Protein AF-A0A819XQ43-F1 (afdb_monomer)

Radius of gyration: 19.48 Å; Cα contacts (8 Å, |Δi|>4): 193; chains: 1; bounding box: 40×36×58 Å

Sequence (149 aa):
SPNSTITTTIITLITTTMTTTQSTTLTESTIRITPSNLLINPGAEYGSLLPWITGGTCIATIDNGSARSGCNPHSGTKQFFGGNCNDSNSTLTQSVLLLNDTQGYTVAQLDSGNLSTYISFYQQSWSGSLAMDKAQISLIFRTLNKTLI

Structure (mmCIF, N/CA/C/O backbone):
data_AF-A0A819XQ43-F1
#
_entry.id   AF-A0A819XQ43-F1
#
loop_
_atom_site.group_PDB
_atom_site.id
_atom_site.type_symbol
_atom_site.label_atom_id
_atom_site.label_alt_id
_atom_site.label_comp_id
_atom_site.label_asym_id
_atom_site.label_entity_id
_atom_site.label_seq_id
_atom_site.pdbx_PDB_ins_code
_atom_site.Cartn_x
_atom_site.Cartn_y
_atom_site.Cartn_z
_atom_site.occupancy
_atom_site.B_iso_or_equiv
_atom_site.auth_seq_id
_atom_site.auth_comp_id
_atom_site.auth_asym_id
_atom_site.auth_atom_id
_atom_site.pdbx_PDB_model_num
ATOM 1 N N . SER A 1 1 ? 20.632 9.337 -14.270 1.00 55.06 1 SER A N 1
ATOM 2 C CA . SER A 1 1 ? 20.823 8.476 -13.087 1.00 55.06 1 SER A CA 1
ATOM 3 C C . SER A 1 1 ? 19.522 8.379 -12.313 1.00 55.06 1 SER A C 1
ATOM 5 O O . SER A 1 1 ? 18.795 9.371 -12.299 1.00 55.06 1 SER A O 1
ATOM 7 N N . PRO A 1 2 ? 19.198 7.220 -11.719 1.00 64.75 2 PRO A N 1
ATOM 8 C CA . PRO A 1 2 ? 18.023 7.095 -10.864 1.00 64.75 2 PRO A CA 1
ATOM 9 C C . PRO A 1 2 ? 18.165 8.002 -9.641 1.00 64.75 2 PRO A C 1
ATOM 11 O O . PRO A 1 2 ? 19.258 8.108 -9.084 1.00 64.75 2 PRO A O 1
ATOM 14 N N . ASN A 1 3 ? 17.070 8.648 -9.242 1.00 72.38 3 ASN A N 1
ATOM 15 C CA . ASN A 1 3 ? 16.984 9.348 -7.962 1.00 72.38 3 ASN A CA 1
ATOM 16 C C . ASN A 1 3 ? 16.105 8.531 -7.019 1.00 72.38 3 ASN A C 1
ATOM 18 O O . ASN A 1 3 ? 14.946 8.256 -7.336 1.00 72.38 3 ASN A O 1
ATOM 22 N N . SER A 1 4 ? 16.669 8.176 -5.868 1.00 71.81 4 SER A N 1
ATOM 23 C CA . SER A 1 4 ? 15.986 7.431 -4.816 1.00 71.81 4 SER A CA 1
ATOM 24 C C . SER A 1 4 ? 15.588 8.357 -3.678 1.00 71.81 4 SER A C 1
ATOM 26 O O . SER A 1 4 ? 16.335 9.263 -3.304 1.00 71.81 4 SER A O 1
ATOM 28 N N . THR A 1 5 ? 14.421 8.133 -3.086 1.00 75.69 5 THR A N 1
ATOM 29 C CA . THR A 1 5 ? 13.994 8.870 -1.891 1.00 75.69 5 THR A CA 1
ATOM 30 C C . THR A 1 5 ? 13.167 7.961 -0.994 1.00 75.69 5 THR A C 1
ATOM 32 O O . THR A 1 5 ? 12.304 7.226 -1.474 1.00 75.69 5 THR A O 1
ATOM 35 N N . ILE A 1 6 ? 13.432 8.025 0.313 1.00 69.81 6 ILE A N 1
ATOM 36 C CA . ILE A 1 6 ? 12.555 7.473 1.348 1.00 69.81 6 ILE A CA 1
ATOM 37 C C . ILE A 1 6 ? 11.749 8.638 1.906 1.00 69.81 6 ILE A C 1
ATOM 39 O O . ILE A 1 6 ? 12.321 9.609 2.403 1.00 69.81 6 ILE A O 1
ATOM 43 N N . THR A 1 7 ? 10.427 8.540 1.838 1.00 67.75 7 THR A N 1
ATOM 44 C CA . THR A 1 7 ? 9.532 9.521 2.453 1.00 67.75 7 THR A CA 1
ATOM 45 C C . THR A 1 7 ? 8.797 8.854 3.601 1.00 67.75 7 THR A C 1
ATOM 47 O O . THR A 1 7 ? 8.117 7.852 3.396 1.00 67.75 7 THR A O 1
ATOM 50 N N . THR A 1 8 ? 8.934 9.421 4.800 1.00 57.34 8 THR A N 1
ATOM 51 C CA . THR A 1 8 ? 8.207 9.003 6.003 1.00 57.34 8 THR A CA 1
ATOM 52 C C . THR A 1 8 ? 7.320 10.150 6.464 1.00 57.34 8 THR A C 1
ATOM 54 O O . THR A 1 8 ? 7.817 11.244 6.727 1.00 57.34 8 THR A O 1
ATOM 57 N N . THR A 1 9 ? 6.020 9.900 6.593 1.00 60.19 9 THR A N 1
ATOM 58 C CA . THR A 1 9 ? 5.047 10.865 7.116 1.00 60.19 9 THR A CA 1
ATOM 59 C C . THR A 1 9 ? 4.456 10.335 8.418 1.00 60.19 9 THR A C 1
ATOM 61 O O . THR A 1 9 ? 4.011 9.187 8.493 1.00 60.19 9 THR A O 1
ATOM 64 N N . ILE A 1 10 ? 4.466 11.181 9.450 1.00 51.38 10 ILE A N 1
ATOM 65 C CA . ILE A 1 10 ? 3.847 10.921 10.752 1.00 51.38 10 ILE A CA 1
ATOM 66 C C . ILE A 1 10 ? 2.535 11.702 10.789 1.00 51.38 10 ILE A C 1
ATOM 68 O O . ILE A 1 10 ? 2.557 12.922 10.634 1.00 51.38 10 ILE A O 1
ATOM 72 N N . ILE A 1 11 ? 1.409 11.014 10.978 1.00 51.78 11 ILE A N 1
ATOM 73 C CA . ILE A 1 11 ? 0.107 11.658 11.181 1.00 51.78 11 ILE A CA 1
ATOM 74 C C . ILE A 1 11 ? -0.316 11.382 12.623 1.00 51.78 11 ILE A C 1
ATOM 76 O O . ILE A 1 11 ? -0.582 10.234 12.985 1.00 51.78 11 ILE A O 1
ATOM 80 N N . THR A 1 12 ? -0.364 12.438 13.435 1.00 43.72 12 THR A N 1
ATOM 81 C CA . THR A 1 12 ? -0.830 12.396 14.827 1.00 43.72 12 THR A CA 1
ATOM 82 C C . THR A 1 12 ? -2.187 13.089 14.906 1.00 43.72 12 THR A C 1
ATOM 84 O O . THR A 1 12 ? -2.291 14.264 14.557 1.00 43.72 12 THR A O 1
ATOM 87 N N . LEU A 1 13 ? -3.225 12.384 15.361 1.00 40.12 13 LEU A N 1
ATOM 88 C CA . LEU A 1 13 ? -4.505 13.001 15.716 1.00 40.12 13 LEU A CA 1
ATOM 89 C C . LEU A 1 13 ? -4.388 13.484 17.168 1.00 40.12 13 LEU A C 1
ATOM 91 O O . LEU A 1 13 ? -4.145 12.675 18.055 1.00 40.12 13 LEU A O 1
ATOM 95 N N . ILE A 1 14 ? -4.492 14.790 17.418 1.00 36.50 14 ILE A N 1
ATOM 96 C CA . ILE A 1 14 ? -4.423 15.347 18.777 1.00 36.50 14 ILE A CA 1
ATOM 97 C C . ILE A 1 14 ? -5.792 15.937 19.119 1.00 36.50 14 ILE A C 1
ATOM 99 O O . ILE A 1 14 ? -6.205 16.925 18.514 1.00 36.50 14 ILE A O 1
ATOM 103 N N . THR A 1 15 ? -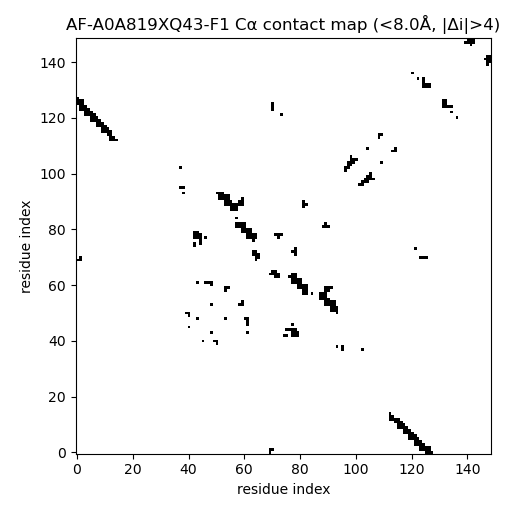6.479 15.351 20.101 1.00 38.09 15 THR A N 1
ATOM 104 C CA . THR A 1 15 ? -7.664 15.945 20.738 1.00 38.09 15 THR A CA 1
ATOM 105 C C . THR A 1 15 ? -7.210 16.669 22.002 1.00 38.09 15 THR A C 1
ATOM 107 O O . THR A 1 15 ? -6.745 16.038 22.948 1.00 38.09 15 THR A O 1
ATOM 110 N N . THR A 1 16 ? -7.301 18.000 22.028 1.00 35.16 16 THR A N 1
ATOM 111 C CA . THR A 1 16 ? -6.788 18.807 23.146 1.00 35.16 16 THR A CA 1
ATOM 112 C C . THR A 1 16 ? -7.883 19.094 24.175 1.00 35.16 16 THR A C 1
ATOM 114 O O . THR A 1 16 ? -8.810 19.851 23.898 1.00 35.16 16 THR A O 1
ATOM 117 N N . THR A 1 17 ? -7.738 18.581 25.398 1.00 42.47 17 THR A N 1
ATOM 118 C CA . THR A 1 17 ? -8.416 19.107 26.600 1.00 42.47 17 THR A CA 1
ATOM 119 C C . THR A 1 17 ? -7.388 19.840 27.454 1.00 42.47 17 THR A C 1
ATOM 121 O O . THR A 1 17 ? -6.387 19.252 27.862 1.00 42.47 17 THR A O 1
ATOM 124 N N . MET A 1 18 ? -7.596 21.137 27.699 1.00 36.66 18 MET A N 1
ATOM 125 C CA . MET A 1 18 ? -6.651 21.957 28.462 1.00 36.66 18 MET A CA 1
ATOM 126 C C . MET A 1 18 ? -6.713 21.637 29.955 1.00 36.66 18 MET A C 1
ATOM 128 O O . MET A 1 18 ? -7.718 21.906 30.605 1.00 36.66 18 MET A O 1
ATOM 132 N N . THR A 1 19 ? -5.612 21.122 30.501 1.00 43.41 19 THR A N 1
ATOM 133 C CA . THR A 1 19 ? -5.374 21.075 31.949 1.00 43.41 19 THR A CA 1
ATOM 134 C C . THR A 1 19 ? -3.914 21.437 32.210 1.00 43.41 19 THR A C 1
ATOM 136 O O . THR A 1 19 ? -3.011 20.873 31.596 1.00 43.41 19 THR A O 1
ATOM 139 N N . THR A 1 20 ? -3.685 22.427 33.065 1.00 42.72 20 THR A N 1
ATOM 140 C CA . THR A 1 20 ? -2.368 22.994 33.376 1.00 42.72 20 THR A CA 1
ATOM 141 C C . THR A 1 20 ? -1.677 22.171 34.463 1.00 42.72 20 THR A C 1
ATOM 143 O O . THR A 1 20 ? -2.201 22.105 35.573 1.00 42.72 20 THR A O 1
ATOM 146 N N . THR A 1 21 ? -0.479 21.627 34.202 1.00 39.69 21 THR A N 1
ATOM 147 C CA . THR A 1 21 ? 0.380 21.077 35.269 1.00 39.69 21 THR A CA 1
ATOM 148 C C . THR A 1 21 ? 1.878 21.250 34.979 1.0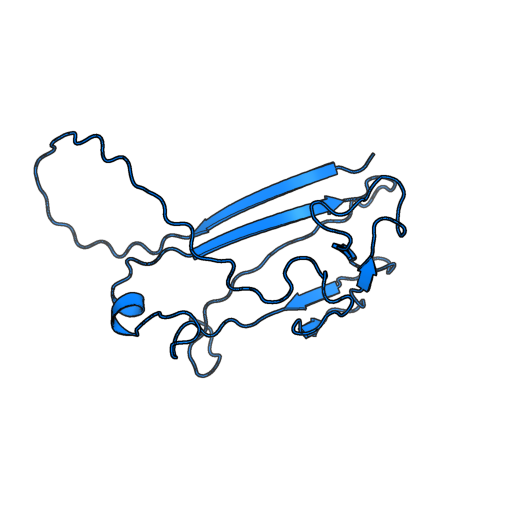0 39.69 21 THR A C 1
ATOM 150 O O . THR A 1 21 ? 2.325 21.289 33.839 1.00 39.69 21 THR A O 1
ATOM 153 N N . GLN A 1 22 ? 2.604 21.398 36.085 1.00 39.62 22 GLN A N 1
ATOM 154 C CA . GLN A 1 22 ? 4.009 21.731 36.341 1.00 39.62 22 GLN A CA 1
ATOM 155 C C . GLN A 1 22 ? 5.055 20.885 35.574 1.00 39.62 22 GLN A C 1
ATOM 157 O O . GLN A 1 22 ? 4.936 19.665 35.495 1.00 39.62 22 GLN A O 1
ATOM 162 N N . SER A 1 23 ? 6.119 21.529 35.069 1.00 41.09 23 SER A N 1
ATOM 163 C CA . SER A 1 23 ? 7.217 20.878 34.333 1.00 41.09 23 SER A CA 1
ATOM 164 C C . SER A 1 23 ? 8.209 20.152 35.246 1.00 41.09 23 SER A C 1
ATOM 166 O O . SER A 1 23 ? 8.861 20.768 36.088 1.00 41.09 23 SER A O 1
ATOM 168 N N . THR A 1 24 ? 8.406 18.861 34.989 1.00 36.16 24 THR A N 1
ATOM 169 C CA . THR A 1 24 ? 9.588 18.081 35.382 1.00 36.16 24 THR A CA 1
ATOM 170 C C . THR A 1 24 ? 10.226 17.524 34.110 1.00 36.16 24 THR A C 1
ATOM 172 O O . THR A 1 24 ? 9.548 16.908 33.293 1.00 36.16 24 THR A O 1
ATOM 175 N N . THR A 1 25 ? 11.521 17.768 33.897 1.00 38.00 25 THR A N 1
ATOM 176 C CA . THR A 1 25 ? 12.242 17.244 32.727 1.00 38.00 25 THR A CA 1
ATOM 177 C C . THR A 1 25 ? 12.674 15.810 33.013 1.00 38.00 25 THR A C 1
ATOM 179 O O . THR A 1 25 ? 13.731 15.576 33.596 1.00 38.00 25 THR A O 1
ATOM 182 N N . LEU A 1 26 ? 11.841 14.846 32.628 1.00 39.19 26 LEU A N 1
ATOM 183 C CA . LEU A 1 26 ? 12.219 13.439 32.544 1.00 39.19 26 LEU A CA 1
ATOM 184 C C . LEU A 1 26 ? 12.747 13.180 31.131 1.00 39.19 26 LEU A C 1
ATOM 186 O O . LEU A 1 26 ? 12.043 13.415 30.151 1.00 39.19 26 LEU A O 1
ATOM 190 N N . THR A 1 27 ? 13.987 12.709 31.008 1.00 37.56 27 THR A N 1
ATOM 191 C CA . THR A 1 27 ? 14.510 12.208 29.731 1.00 37.56 27 THR A CA 1
ATOM 192 C C . THR A 1 27 ? 13.883 10.841 29.475 1.00 37.56 27 THR A C 1
ATOM 194 O O . THR A 1 27 ? 14.452 9.797 29.792 1.00 37.56 27 THR A O 1
ATOM 197 N N . GLU A 1 28 ? 12.653 10.8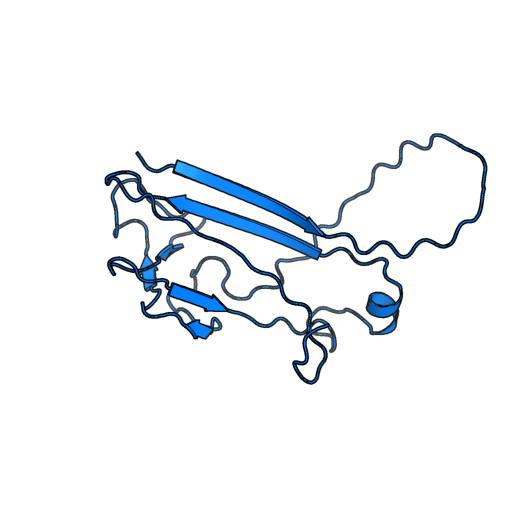44 28.973 1.00 47.91 28 GLU A N 1
ATOM 198 C CA . GLU A 1 28 ? 11.949 9.630 28.589 1.00 47.91 28 GLU A CA 1
ATOM 199 C C . GLU A 1 28 ? 12.557 9.118 27.278 1.00 47.91 28 GLU A C 1
ATOM 201 O O . GLU A 1 28 ? 12.349 9.676 26.202 1.00 47.91 28 GLU A O 1
ATOM 206 N N . SER A 1 29 ? 13.372 8.066 27.365 1.00 37.72 29 SER A N 1
ATOM 207 C CA . SER A 1 29 ? 13.747 7.296 26.182 1.00 37.72 29 SER A CA 1
ATOM 208 C C . SER A 1 29 ? 12.525 6.489 25.763 1.00 37.72 29 SER A C 1
ATOM 210 O O . SER A 1 29 ? 12.273 5.397 26.276 1.00 37.72 29 SER A O 1
ATOM 212 N N . THR A 1 30 ? 11.711 7.053 24.874 1.00 42.69 30 THR A N 1
ATOM 213 C CA . THR A 1 30 ? 10.563 6.341 24.321 1.00 42.69 30 THR A CA 1
ATOM 214 C C . THR A 1 30 ? 11.090 5.222 23.425 1.00 42.69 30 THR A C 1
ATOM 216 O O . THR A 1 30 ? 11.560 5.463 22.311 1.00 42.69 30 THR A O 1
ATOM 219 N N . ILE A 1 31 ? 11.019 3.974 23.895 1.00 41.25 31 ILE A N 1
ATOM 220 C CA . ILE A 1 31 ? 11.183 2.806 23.028 1.00 41.25 31 ILE A CA 1
ATOM 221 C C . ILE A 1 31 ? 10.024 2.849 22.030 1.00 41.25 31 ILE A C 1
ATOM 223 O O . ILE A 1 31 ? 8.901 2.449 22.336 1.00 41.25 31 ILE A O 1
ATOM 227 N N . ARG A 1 32 ? 10.275 3.373 20.827 1.00 48.44 32 ARG A N 1
ATOM 228 C CA . ARG A 1 32 ? 9.296 3.356 19.740 1.00 48.44 32 ARG A CA 1
ATOM 229 C C . ARG A 1 32 ? 9.218 1.936 19.199 1.00 48.44 32 ARG A C 1
ATOM 231 O O . ARG A 1 32 ? 9.937 1.581 18.264 1.00 48.44 32 ARG A O 1
ATOM 238 N N . ILE A 1 33 ? 8.339 1.125 19.786 1.00 49.84 33 ILE A N 1
ATOM 239 C CA . ILE A 1 33 ? 7.911 -0.127 19.164 1.00 49.84 33 ILE A CA 1
ATOM 240 C C . ILE A 1 33 ? 7.279 0.265 17.833 1.00 49.84 33 ILE A C 1
ATOM 242 O O . ILE A 1 33 ? 6.200 0.848 17.791 1.00 49.84 33 ILE A O 1
ATOM 246 N N . THR A 1 34 ? 8.008 0.039 16.742 1.00 54.25 34 THR A N 1
ATOM 247 C CA . THR A 1 34 ? 7.459 0.228 15.403 1.00 54.25 34 THR A CA 1
ATOM 248 C C . THR A 1 34 ? 6.598 -1.002 15.144 1.00 54.25 34 THR A C 1
ATOM 250 O O . THR A 1 34 ? 7.160 -2.097 15.072 1.00 54.25 34 THR A O 1
ATOM 253 N N . PRO A 1 35 ? 5.261 -0.870 15.084 1.00 63.22 35 PRO A N 1
ATOM 254 C CA . PRO A 1 35 ? 4.408 -2.009 14.781 1.00 63.22 35 PRO A CA 1
ATOM 255 C C . PRO A 1 35 ? 4.812 -2.607 13.430 1.00 63.22 35 PRO A C 1
ATOM 257 O O . PRO A 1 35 ? 5.329 -1.906 12.554 1.00 63.22 35 PRO A O 1
ATOM 260 N N . SER A 1 36 ? 4.615 -3.916 13.280 1.00 76.19 36 SER A N 1
ATOM 261 C CA . SER A 1 36 ? 4.893 -4.626 12.032 1.00 76.19 36 SER A CA 1
ATOM 262 C C . SER A 1 36 ? 4.191 -3.953 10.851 1.00 76.19 36 SER A C 1
ATOM 264 O O . SER A 1 36 ? 3.131 -3.346 11.007 1.00 76.19 36 SER A O 1
ATOM 266 N N . ASN A 1 37 ? 4.782 -4.054 9.657 1.00 86.81 37 ASN A N 1
ATOM 267 C CA . ASN A 1 37 ? 4.146 -3.533 8.453 1.00 86.81 37 ASN A CA 1
ATOM 268 C C . ASN A 1 37 ? 2.771 -4.193 8.282 1.00 86.81 37 ASN A C 1
ATOM 270 O O . ASN A 1 37 ? 2.677 -5.415 8.201 1.00 86.81 37 ASN A O 1
ATOM 274 N N . LEU A 1 38 ? 1.724 -3.371 8.243 1.00 89.88 38 LEU A N 1
ATOM 275 C CA . LEU A 1 38 ? 0.345 -3.841 8.144 1.00 89.88 38 LEU A CA 1
ATOM 276 C C . LEU A 1 38 ? -0.024 -4.267 6.714 1.00 89.88 38 LEU A C 1
ATOM 278 O O . LEU A 1 38 ? -1.078 -4.864 6.500 1.00 89.88 38 LEU A O 1
ATOM 282 N N . LEU A 1 39 ? 0.820 -3.935 5.731 1.00 92.38 39 LEU A N 1
ATOM 283 C CA . LEU A 1 39 ? 0.621 -4.293 4.335 1.00 92.38 39 LEU A CA 1
ATOM 284 C C . LEU A 1 39 ? 1.122 -5.708 4.051 1.00 92.38 39 LEU A C 1
ATOM 286 O O . LEU A 1 39 ? 2.244 -6.078 4.400 1.00 92.38 39 LEU A O 1
ATOM 290 N N . ILE A 1 40 ? 0.322 -6.465 3.310 1.00 93.31 40 ILE A N 1
ATOM 291 C CA . ILE A 1 40 ? 0.712 -7.758 2.751 1.00 93.31 40 ILE A CA 1
ATOM 292 C C . ILE A 1 40 ? 1.412 -7.519 1.413 1.00 93.31 40 ILE A C 1
ATOM 294 O O . ILE A 1 40 ? 0.930 -6.743 0.585 1.00 93.31 40 ILE A O 1
ATOM 298 N N . ASN A 1 41 ? 2.528 -8.219 1.192 1.00 94.69 41 ASN A N 1
ATOM 299 C CA . ASN A 1 41 ? 3.347 -8.108 -0.017 1.00 94.69 41 ASN A CA 1
ATOM 300 C C . ASN A 1 41 ? 3.774 -6.652 -0.344 1.00 94.69 41 ASN A C 1
ATOM 302 O O . ASN A 1 41 ? 3.531 -6.176 -1.456 1.00 94.69 41 ASN A O 1
ATOM 306 N N . PRO A 1 42 ? 4.392 -5.907 0.598 1.00 93.00 42 PRO A N 1
ATOM 307 C CA . PRO A 1 42 ? 4.726 -4.490 0.402 1.00 93.00 42 PRO A CA 1
ATOM 308 C C . PRO A 1 42 ? 5.875 -4.249 -0.592 1.00 93.00 42 PRO A C 1
ATOM 310 O O . PRO A 1 42 ? 6.068 -3.117 -1.020 1.00 93.00 42 PRO A O 1
ATOM 313 N N . GLY A 1 43 ? 6.637 -5.290 -0.946 1.00 93.50 43 GLY A N 1
ATOM 314 C CA . GLY A 1 43 ? 7.767 -5.230 -1.884 1.00 93.50 43 GLY A CA 1
ATOM 315 C C . GLY A 1 43 ? 7.580 -6.054 -3.162 1.00 93.50 43 GLY A C 1
ATOM 316 O O . GLY A 1 43 ? 8.549 -6.283 -3.868 1.00 93.50 43 GLY A O 1
ATOM 317 N N . ALA A 1 44 ? 6.368 -6.538 -3.455 1.00 95.25 44 ALA A N 1
ATOM 318 C CA . ALA A 1 44 ? 6.077 -7.400 -4.612 1.00 95.25 44 ALA A CA 1
ATOM 319 C C . ALA A 1 44 ? 6.785 -8.777 -4.631 1.00 95.25 44 ALA A C 1
ATOM 321 O O . ALA A 1 44 ? 6.758 -9.478 -5.646 1.00 95.25 44 ALA A O 1
ATOM 322 N N . GLU A 1 45 ? 7.391 -9.199 -3.520 1.00 96.75 45 GLU A N 1
ATOM 323 C CA . GLU A 1 45 ? 8.181 -10.434 -3.419 1.00 96.75 45 GLU A CA 1
ATOM 324 C C . GLU A 1 45 ? 7.366 -11.718 -3.642 1.00 96.75 45 GLU A C 1
ATOM 326 O O . GLU A 1 45 ? 7.939 -12.765 -3.925 1.00 96.75 45 GLU A O 1
ATOM 331 N N . TYR A 1 46 ? 6.029 -11.663 -3.603 1.00 95.69 46 TYR A N 1
ATOM 332 C CA . TYR A 1 46 ? 5.197 -12.811 -4.004 1.00 95.69 46 TYR A CA 1
ATOM 333 C C . TYR A 1 46 ? 5.215 -13.070 -5.517 1.00 95.69 46 TYR A C 1
ATOM 335 O O . TYR A 1 46 ? 4.599 -14.028 -5.981 1.00 95.69 46 TYR A O 1
ATOM 343 N N . GLY A 1 47 ? 5.848 -12.199 -6.312 1.00 93.56 47 GLY A N 1
ATOM 344 C CA . GLY A 1 47 ? 5.868 -12.304 -7.772 1.00 93.56 47 GLY A CA 1
ATOM 345 C C . GLY A 1 47 ? 4.501 -12.073 -8.425 1.00 93.56 47 GLY A C 1
ATOM 346 O O . GLY A 1 47 ? 4.355 -12.261 -9.629 1.00 93.56 47 GLY A O 1
ATOM 347 N N . SER A 1 48 ? 3.507 -11.646 -7.646 1.00 94.38 48 SER A N 1
ATOM 348 C CA . SER A 1 48 ? 2.178 -11.254 -8.108 1.00 94.38 48 SER A CA 1
ATOM 349 C C . SER A 1 48 ? 1.743 -9.968 -7.414 1.00 94.38 48 SER A C 1
ATOM 351 O O . SER A 1 48 ? 2.223 -9.648 -6.324 1.00 94.38 48 SER A O 1
ATOM 353 N N . LEU A 1 49 ? 0.852 -9.208 -8.057 1.00 94.06 49 LEU A N 1
ATOM 354 C CA . LEU A 1 49 ? 0.311 -7.979 -7.471 1.00 94.06 49 LEU A CA 1
ATOM 355 C C . LEU A 1 49 ? -0.671 -8.276 -6.338 1.00 94.06 49 LEU A C 1
ATOM 357 O O . LEU A 1 49 ? -1.010 -7.373 -5.591 1.00 94.06 49 LEU A O 1
ATOM 361 N N . LEU A 1 50 ? -1.110 -9.520 -6.149 1.00 94.62 50 LEU A N 1
ATOM 362 C CA . LEU A 1 50 ? -1.998 -9.855 -5.043 1.00 94.62 50 LEU A CA 1
ATOM 363 C C . LEU A 1 50 ? -1.287 -9.654 -3.686 1.00 94.62 50 LEU A C 1
ATOM 365 O O . LEU A 1 50 ? -0.093 -9.944 -3.562 1.00 94.62 50 LEU A O 1
ATOM 369 N N . PRO A 1 51 ? -1.997 -9.158 -2.654 1.00 94.56 51 PRO A N 1
ATOM 370 C CA . PRO A 1 51 ? -3.429 -8.828 -2.611 1.00 94.56 51 PRO A CA 1
ATOM 371 C C . PRO A 1 51 ? -3.749 -7.354 -2.942 1.00 94.56 51 PRO A C 1
ATOM 373 O O . PRO A 1 51 ? -4.786 -6.836 -2.525 1.00 94.56 51 PRO A O 1
ATOM 376 N N . TRP A 1 52 ? -2.872 -6.646 -3.653 1.00 95.62 52 TRP A N 1
ATOM 377 C CA . TRP A 1 52 ? -3.142 -5.280 -4.091 1.00 95.62 52 TRP A CA 1
ATOM 378 C C . TRP A 1 52 ? -4.242 -5.237 -5.148 1.00 95.62 52 TRP A C 1
ATOM 380 O O . TRP A 1 52 ? -4.287 -6.046 -6.074 1.00 95.62 52 TRP A O 1
ATOM 390 N N . ILE A 1 53 ? -5.108 -4.237 -5.020 1.00 94.94 53 ILE A N 1
ATOM 391 C CA . ILE A 1 53 ? -6.100 -3.890 -6.030 1.00 94.94 53 ILE A CA 1
ATOM 392 C C . ILE A 1 53 ? -5.440 -2.905 -6.990 1.00 94.94 53 ILE A C 1
ATOM 394 O O . ILE A 1 53 ? -5.048 -1.807 -6.587 1.00 94.94 53 ILE A O 1
ATOM 398 N N . THR A 1 54 ? -5.314 -3.307 -8.249 1.00 92.75 54 THR A N 1
ATOM 399 C CA . THR A 1 54 ? -4.795 -2.465 -9.328 1.00 92.75 54 THR A CA 1
ATOM 400 C C . THR A 1 54 ? -5.864 -1.498 -9.821 1.00 92.75 54 THR A C 1
ATOM 402 O O . THR A 1 54 ? -7.017 -1.890 -10.005 1.00 92.75 54 THR A O 1
ATOM 405 N N . GLY A 1 55 ? -5.474 -0.261 -10.101 1.00 90.06 55 GLY A N 1
ATOM 406 C CA . GLY A 1 55 ? -6.310 0.731 -10.770 1.00 90.06 55 GLY A CA 1
ATOM 407 C C . GLY A 1 55 ? -5.473 1.709 -11.592 1.00 90.06 55 GLY A C 1
ATOM 408 O O . GLY A 1 55 ? -4.274 1.505 -11.781 1.00 90.06 55 GLY A O 1
ATOM 409 N N . GLY A 1 56 ? -6.111 2.788 -12.047 1.00 87.31 56 GLY A N 1
ATOM 410 C CA . GLY A 1 56 ? -5.509 3.755 -12.968 1.00 87.31 56 GLY A CA 1
ATOM 411 C C . GLY A 1 56 ? -5.780 3.418 -14.435 1.00 87.31 56 GLY A C 1
ATOM 412 O O . GLY A 1 56 ? -6.418 2.413 -14.751 1.00 87.31 56 GLY A O 1
ATOM 413 N N . THR A 1 57 ? -5.338 4.297 -15.335 1.00 86.69 57 THR A N 1
ATOM 414 C CA . THR A 1 57 ? -5.437 4.077 -16.791 1.00 86.69 57 THR A CA 1
ATOM 415 C C . THR A 1 57 ? -4.318 3.187 -17.317 1.00 86.69 57 THR A C 1
ATOM 417 O O . THR A 1 57 ? -4.418 2.646 -18.418 1.00 86.69 57 THR A O 1
ATOM 420 N N . CYS A 1 58 ? -3.267 3.014 -16.522 1.00 87.00 58 CYS A N 1
ATOM 421 C CA . CYS A 1 58 ? -2.170 2.116 -16.793 1.00 87.00 58 CYS A CA 1
ATOM 422 C C . CYS A 1 58 ? -2.124 0.969 -15.785 1.00 87.00 58 CYS A C 1
ATOM 424 O O . CYS A 1 58 ? -2.655 1.050 -14.678 1.00 87.00 58 CYS A O 1
ATOM 426 N N . ILE A 1 59 ? -1.508 -0.135 -16.202 1.00 84.31 59 ILE A N 1
ATOM 427 C CA . ILE A 1 59 ? -1.406 -1.349 -15.403 1.00 84.31 59 ILE A CA 1
ATOM 428 C C . ILE A 1 59 ? -0.038 -1.356 -14.722 1.00 84.31 59 ILE A C 1
ATOM 430 O O . ILE A 1 59 ? 0.995 -1.472 -15.383 1.00 84.31 59 ILE A O 1
ATOM 434 N N . ALA A 1 60 ? -0.043 -1.263 -13.390 1.00 90.12 60 ALA A N 1
ATOM 435 C CA . ALA A 1 60 ? 1.145 -1.523 -12.585 1.00 90.12 60 ALA A CA 1
ATOM 436 C C . ALA A 1 60 ? 1.643 -2.952 -12.832 1.00 90.12 60 ALA A C 1
ATOM 438 O O . ALA A 1 60 ? 0.854 -3.874 -13.031 1.00 90.12 60 ALA A O 1
ATOM 439 N N . THR A 1 61 ? 2.954 -3.152 -12.780 1.00 91.19 61 THR A N 1
ATOM 440 C CA . THR A 1 61 ? 3.580 -4.467 -12.961 1.00 91.19 61 THR A CA 1
ATOM 441 C C . THR A 1 61 ? 4.621 -4.717 -11.874 1.00 91.19 61 THR A C 1
ATOM 443 O O . THR A 1 61 ? 4.829 -3.887 -10.984 1.00 91.19 61 THR A O 1
ATOM 446 N N . ILE A 1 62 ? 5.268 -5.877 -11.940 1.00 94.19 62 ILE A N 1
ATOM 447 C CA . ILE A 1 62 ? 6.373 -6.238 -11.060 1.00 94.19 62 ILE A CA 1
ATOM 448 C C . ILE A 1 62 ? 7.638 -6.297 -11.893 1.00 94.19 62 ILE A C 1
ATOM 450 O O . ILE A 1 62 ? 7.673 -6.940 -12.941 1.00 94.19 62 ILE A O 1
ATOM 454 N N . ASP A 1 63 ? 8.681 -5.669 -11.380 1.00 92.75 63 ASP A N 1
ATOM 455 C CA . ASP A 1 63 ? 10.007 -5.668 -11.968 1.00 92.75 63 ASP A CA 1
ATOM 456 C C . ASP A 1 63 ? 11.029 -6.225 -10.969 1.00 92.75 63 ASP A C 1
ATOM 458 O O . ASP A 1 63 ? 10.798 -6.257 -9.762 1.00 92.75 63 ASP A O 1
ATOM 462 N N . ASN A 1 64 ? 12.161 -6.695 -11.477 1.00 92.12 64 ASN A N 1
ATOM 463 C CA . ASN A 1 64 ? 13.304 -7.190 -10.709 1.00 92.12 64 ASN A CA 1
ATOM 464 C C . ASN A 1 64 ? 14.574 -6.354 -10.940 1.00 92.12 64 ASN A C 1
ATOM 466 O O . ASN A 1 64 ? 15.679 -6.843 -10.715 1.00 92.12 64 ASN A O 1
ATOM 470 N N . GLY A 1 65 ? 14.425 -5.120 -11.425 1.00 88.75 65 GLY A N 1
ATOM 471 C CA . GLY A 1 65 ? 15.518 -4.238 -11.829 1.00 88.75 65 GLY A CA 1
ATOM 472 C C . GLY A 1 65 ? 15.909 -4.358 -13.302 1.00 88.75 65 GLY A C 1
ATOM 473 O O . GLY A 1 65 ? 16.898 -3.759 -13.721 1.00 88.75 65 GLY A O 1
ATOM 474 N N . SER A 1 66 ? 15.157 -5.121 -14.104 1.00 88.44 66 SER A N 1
ATOM 475 C CA . SER A 1 66 ? 15.447 -5.300 -15.533 1.00 88.44 66 SER A CA 1
ATOM 476 C C . SER A 1 66 ? 14.742 -4.274 -16.416 1.00 88.44 66 SER A C 1
ATOM 478 O O . SER A 1 66 ? 15.223 -3.989 -17.513 1.00 88.44 66 SER A O 1
ATOM 480 N N . ALA A 1 67 ? 13.646 -3.676 -15.938 1.00 83.94 67 ALA A N 1
ATOM 481 C CA . ALA A 1 67 ? 12.884 -2.695 -16.705 1.00 83.94 67 ALA A CA 1
ATOM 482 C C . ALA A 1 67 ? 13.728 -1.471 -17.100 1.00 83.94 67 ALA A C 1
ATOM 484 O O . ALA A 1 67 ? 13.579 -0.954 -18.210 1.00 83.94 67 ALA A O 1
ATOM 485 N N . ARG A 1 68 ? 14.619 -0.999 -16.212 1.00 80.56 68 ARG A N 1
ATOM 486 C CA . ARG A 1 68 ? 15.540 0.120 -16.479 1.00 80.56 68 ARG A CA 1
ATOM 487 C C . ARG A 1 68 ? 16.862 -0.049 -15.731 1.00 80.56 68 ARG A C 1
ATOM 489 O O . ARG A 1 68 ? 16.881 -0.215 -14.515 1.00 80.56 68 ARG A O 1
ATOM 496 N N . SER A 1 69 ? 17.976 0.087 -16.454 1.00 82.94 69 SER A N 1
ATOM 497 C CA . SER A 1 69 ? 19.322 0.001 -15.876 1.00 82.94 69 SER A CA 1
ATOM 498 C C . SER A 1 69 ? 19.523 1.010 -14.741 1.00 82.94 69 SER A C 1
ATOM 500 O O . SER A 1 69 ? 19.339 2.215 -14.920 1.00 82.94 69 SER A O 1
ATOM 502 N N . GLY A 1 70 ? 19.953 0.510 -13.582 1.00 80.50 70 GLY A N 1
ATOM 503 C CA . GLY A 1 70 ? 20.195 1.303 -12.376 1.00 80.50 70 GLY A CA 1
ATOM 504 C C . GLY A 1 70 ? 18.966 1.491 -11.485 1.00 80.50 70 GLY A C 1
ATOM 505 O O . GLY A 1 70 ? 19.130 1.927 -10.351 1.00 80.50 70 GLY A O 1
ATOM 506 N N . CYS A 1 71 ? 17.764 1.137 -11.943 1.00 83.81 71 CYS A N 1
ATOM 507 C CA . CYS A 1 71 ? 16.552 1.141 -11.124 1.00 83.81 71 CYS A CA 1
ATOM 508 C C . CYS A 1 71 ? 16.360 -0.237 -10.478 1.00 83.81 71 CYS A C 1
ATOM 510 O O . CYS A 1 71 ? 15.493 -0.995 -10.895 1.00 83.81 71 CYS A O 1
ATOM 512 N N . ASN A 1 72 ? 17.178 -0.578 -9.482 1.00 88.44 72 ASN A N 1
ATOM 513 C CA . ASN A 1 72 ? 17.116 -1.883 -8.807 1.00 88.44 72 ASN A CA 1
ATOM 514 C C . ASN A 1 72 ? 16.156 -1.863 -7.605 1.00 88.44 72 ASN A C 1
ATOM 516 O O . ASN A 1 72 ? 16.023 -0.810 -6.982 1.00 88.44 72 ASN A O 1
ATOM 520 N N . PRO A 1 73 ? 15.558 -3.002 -7.207 1.00 91.56 73 PRO A N 1
ATOM 521 C CA . PRO A 1 73 ? 14.820 -3.111 -5.949 1.00 91.56 73 PRO A CA 1
ATOM 522 C C . PRO A 1 73 ? 15.597 -2.543 -4.751 1.00 91.56 73 PRO A C 1
ATOM 524 O O . PRO A 1 73 ? 16.789 -2.800 -4.599 1.00 91.56 73 PRO A O 1
ATOM 527 N N . HIS A 1 74 ? 14.922 -1.780 -3.883 1.00 89.88 74 HIS A N 1
ATOM 528 C CA . HIS A 1 74 ? 15.527 -1.230 -2.656 1.00 89.88 74 HIS A CA 1
ATOM 529 C C . HIS A 1 74 ? 15.963 -2.318 -1.674 1.00 89.88 74 HIS A C 1
ATOM 531 O O . HIS A 1 74 ? 16.976 -2.207 -0.990 1.00 89.88 74 HIS A O 1
ATOM 537 N N . SER A 1 75 ? 15.148 -3.360 -1.589 1.00 89.38 75 SER A N 1
ATOM 538 C CA . SER A 1 75 ? 15.314 -4.518 -0.726 1.00 89.38 75 SER A CA 1
ATOM 539 C C . SER A 1 75 ? 14.678 -5.706 -1.428 1.00 89.38 75 SER A C 1
ATOM 541 O O . SER A 1 75 ? 13.668 -5.520 -2.102 1.00 89.38 75 SER A O 1
ATOM 543 N N . GLY A 1 76 ? 15.216 -6.907 -1.228 1.00 92.19 76 GLY A N 1
ATOM 544 C CA . GLY A 1 76 ? 14.683 -8.107 -1.868 1.00 92.19 76 GLY A CA 1
ATOM 545 C C . GLY A 1 76 ? 15.061 -8.203 -3.345 1.00 92.19 76 GLY A C 1
ATOM 546 O O . GLY A 1 76 ? 16.135 -7.754 -3.749 1.00 92.19 76 GLY A O 1
ATOM 547 N N . THR A 1 77 ? 14.203 -8.845 -4.135 1.00 95.19 77 THR A N 1
ATOM 548 C CA . THR A 1 77 ? 14.465 -9.150 -5.552 1.00 95.19 77 THR A CA 1
ATOM 549 C C . THR A 1 77 ? 13.441 -8.544 -6.499 1.00 95.19 77 THR A C 1
ATOM 551 O O . THR A 1 77 ? 13.608 -8.650 -7.720 1.00 95.19 77 THR A O 1
ATOM 554 N N . LYS A 1 78 ? 12.385 -7.924 -5.965 1.00 95.56 78 LYS A N 1
ATOM 555 C CA . LYS A 1 78 ? 11.265 -7.383 -6.730 1.00 95.56 78 LYS A CA 1
ATOM 556 C C . LYS A 1 78 ? 10.936 -5.952 -6.307 1.00 95.56 78 LYS A C 1
ATOM 558 O O . LYS A 1 78 ? 11.280 -5.487 -5.227 1.00 95.56 78 LYS A O 1
ATOM 563 N N . GLN A 1 79 ? 10.276 -5.234 -7.203 1.00 93.31 79 GLN A N 1
ATOM 564 C CA . GLN A 1 79 ? 9.713 -3.915 -6.956 1.00 93.31 79 GLN A CA 1
ATOM 565 C C . GLN A 1 79 ? 8.439 -3.730 -7.776 1.00 93.31 79 GLN A C 1
ATOM 567 O O . GLN A 1 79 ? 8.256 -4.354 -8.824 1.00 93.31 79 GLN A O 1
ATOM 572 N N . PHE A 1 80 ? 7.569 -2.834 -7.322 1.00 93.25 80 PHE A N 1
ATOM 573 C CA . PHE A 1 80 ? 6.477 -2.356 -8.158 1.00 93.25 80 PHE A CA 1
ATOM 574 C C . PHE A 1 80 ? 7.018 -1.433 -9.247 1.00 93.25 80 PHE A C 1
ATOM 576 O O . PHE A 1 80 ? 7.863 -0.576 -8.988 1.00 93.25 80 PHE A O 1
ATOM 583 N N . PHE A 1 81 ? 6.493 -1.589 -10.456 1.00 89.94 81 PHE A N 1
ATOM 584 C CA . PHE A 1 81 ? 6.822 -0.752 -11.598 1.00 89.94 81 PHE A CA 1
ATOM 585 C C . PHE A 1 81 ? 5.547 -0.131 -12.165 1.00 89.94 81 PHE A C 1
ATOM 587 O O . PHE A 1 81 ? 4.573 -0.835 -12.432 1.00 89.94 81 PHE A O 1
ATOM 594 N N . GLY A 1 82 ? 5.559 1.190 -12.359 1.00 84.81 82 GLY A N 1
ATOM 595 C CA . GLY A 1 82 ? 4.395 1.960 -12.810 1.00 84.81 82 GLY A CA 1
ATOM 596 C C . GLY A 1 82 ? 3.897 1.614 -14.217 1.00 84.81 82 GLY A C 1
ATOM 597 O O . GLY A 1 82 ? 2.786 2.001 -14.558 1.00 84.81 82 GLY A O 1
ATOM 598 N N . GLY A 1 83 ? 4.669 0.854 -14.999 1.00 78.69 83 GLY A N 1
ATOM 599 C CA . GLY A 1 83 ? 4.345 0.491 -16.378 1.00 78.69 83 GLY A CA 1
ATOM 600 C C . GLY A 1 83 ? 4.977 1.438 -17.405 1.00 78.69 83 GLY A C 1
ATOM 601 O O . GLY A 1 83 ? 5.591 2.442 -17.057 1.00 78.69 83 GLY A O 1
ATOM 602 N N . ASN A 1 84 ? 4.851 1.092 -18.690 1.00 74.75 84 ASN A N 1
ATOM 603 C CA . ASN A 1 84 ? 5.337 1.895 -19.819 1.00 74.75 84 ASN A CA 1
ATOM 604 C C . ASN A 1 84 ? 4.147 2.512 -20.559 1.00 74.75 84 ASN A C 1
ATOM 606 O O . ASN A 1 84 ? 3.717 2.016 -21.599 1.00 74.75 84 ASN A O 1
ATOM 610 N N . CYS A 1 85 ? 3.590 3.570 -19.991 1.00 70.94 85 CYS A N 1
ATOM 611 C CA . CYS A 1 85 ? 2.383 4.222 -20.477 1.00 70.94 85 CYS A CA 1
ATOM 612 C C . CYS A 1 85 ? 2.567 5.732 -20.370 1.00 70.94 85 CYS A C 1
ATOM 614 O O . CYS A 1 85 ? 2.775 6.273 -19.286 1.00 70.94 85 CYS A O 1
ATOM 616 N N . ASN A 1 86 ? 2.528 6.408 -21.514 1.00 70.94 86 ASN A N 1
ATOM 617 C CA . ASN A 1 86 ? 2.695 7.855 -21.560 1.00 70.94 86 ASN A CA 1
ATOM 618 C C . ASN A 1 86 ? 1.489 8.534 -20.890 1.00 70.94 86 ASN A C 1
ATOM 620 O O . ASN A 1 86 ? 0.347 8.118 -21.100 1.00 70.94 86 ASN A O 1
ATOM 624 N N . ASP A 1 87 ? 1.759 9.555 -20.072 1.00 65.62 87 ASP A N 1
ATOM 625 C CA . ASP A 1 87 ? 0.768 10.445 -19.444 1.00 65.62 87 ASP A CA 1
ATOM 626 C C . ASP A 1 87 ? -0.359 9.745 -18.662 1.00 65.62 87 ASP A C 1
ATOM 628 O O . ASP A 1 87 ? -1.465 10.265 -18.519 1.00 65.62 87 ASP A O 1
ATOM 632 N N . SER A 1 88 ? -0.086 8.550 -18.140 1.00 75.88 88 SER A N 1
ATOM 633 C CA . SER A 1 88 ? -1.051 7.728 -17.409 1.00 75.88 88 SER A CA 1
ATOM 634 C C . SER A 1 88 ? -0.560 7.412 -16.005 1.00 75.88 88 SER A C 1
ATOM 636 O O . SER A 1 88 ? 0.640 7.350 -15.748 1.00 75.88 88 SER A O 1
ATOM 638 N N . ASN A 1 89 ? -1.499 7.181 -15.089 1.00 82.81 89 ASN A N 1
ATOM 639 C CA . ASN A 1 89 ? -1.189 6.717 -13.746 1.00 82.81 89 ASN A CA 1
ATOM 640 C C . ASN A 1 89 ? -1.528 5.232 -13.588 1.00 82.81 89 ASN A C 1
ATOM 642 O O . ASN A 1 89 ? -2.477 4.713 -14.178 1.00 82.81 89 ASN A O 1
ATOM 646 N N . SER A 1 90 ? -0.750 4.571 -12.742 1.00 89.56 90 SER A N 1
ATOM 647 C CA . SER A 1 90 ? -1.035 3.235 -12.229 1.00 89.56 90 SER A CA 1
ATOM 648 C C . SER A 1 90 ? -1.191 3.347 -10.722 1.00 89.56 90 SER A C 1
ATOM 650 O O . SER A 1 90 ? -0.396 4.030 -10.070 1.00 89.56 90 SER A O 1
ATOM 652 N N . THR A 1 91 ? -2.199 2.694 -10.152 1.00 92.12 91 THR A N 1
ATOM 653 C CA . THR A 1 91 ? -2.426 2.702 -8.703 1.00 92.12 91 THR A CA 1
ATOM 654 C C . THR A 1 91 ? -2.465 1.288 -8.145 1.00 92.12 91 THR A C 1
ATOM 656 O O . THR A 1 91 ? -2.957 0.353 -8.776 1.00 92.12 91 THR A O 1
ATOM 659 N N . LEU A 1 92 ? -1.932 1.137 -6.934 1.00 94.69 92 LEU A N 1
ATOM 660 C CA . LEU A 1 92 ? -2.027 -0.073 -6.129 1.00 94.69 92 LEU A CA 1
ATOM 661 C C . LEU A 1 92 ? -2.650 0.317 -4.795 1.00 94.69 92 LEU A C 1
ATOM 663 O O . LEU A 1 92 ? -2.137 1.189 -4.096 1.00 94.69 92 LEU A O 1
ATOM 667 N N . THR A 1 93 ? -3.774 -0.307 -4.453 1.00 95.06 93 THR A N 1
ATOM 668 C CA . THR A 1 93 ? -4.502 -0.028 -3.209 1.00 95.06 93 THR A CA 1
ATOM 669 C C . THR A 1 93 ? -4.635 -1.289 -2.368 1.00 95.06 93 THR A C 1
ATOM 671 O O . THR A 1 93 ? -4.980 -2.352 -2.880 1.00 95.06 93 THR A O 1
ATOM 674 N N . GLN A 1 94 ? -4.420 -1.164 -1.060 1.00 94.38 94 GLN A N 1
ATOM 675 C CA . GLN A 1 94 ? -4.729 -2.204 -0.085 1.00 94.38 94 GLN A CA 1
ATOM 676 C C . GLN A 1 94 ? -5.568 -1.600 1.041 1.00 94.38 94 GLN A C 1
ATOM 678 O O . GLN A 1 94 ? -5.378 -0.448 1.427 1.00 94.38 94 GLN A O 1
ATOM 683 N N . SER A 1 95 ? -6.536 -2.365 1.540 1.00 90.94 95 SER A N 1
ATOM 684 C CA . SER A 1 95 ? -7.324 -1.981 2.711 1.00 90.94 95 SER A CA 1
ATOM 685 C C . SER A 1 95 ? -6.889 -2.848 3.878 1.00 90.94 95 SER A C 1
ATOM 687 O O . SER A 1 95 ? -6.948 -4.070 3.781 1.00 90.94 95 SER A O 1
ATOM 689 N N . VAL A 1 96 ? -6.459 -2.212 4.961 1.00 87.81 96 VAL A N 1
ATOM 690 C CA . VAL A 1 96 ? -6.077 -2.893 6.196 1.00 87.81 96 VAL A CA 1
ATOM 691 C C . VAL A 1 96 ? -7.230 -2.759 7.175 1.00 87.81 96 VAL A C 1
ATOM 693 O O . VAL A 1 96 ? -7.669 -1.650 7.480 1.00 87.81 96 VAL A O 1
ATOM 696 N N . LEU A 1 97 ? -7.729 -3.893 7.653 1.00 86.25 97 LEU A N 1
ATOM 697 C CA . LEU A 1 97 ? -8.702 -3.919 8.730 1.00 86.25 97 LEU A CA 1
ATOM 698 C C . LEU A 1 97 ? -7.953 -3.874 10.066 1.00 86.25 97 LEU A C 1
ATOM 700 O O . LEU A 1 97 ? -7.143 -4.750 10.352 1.00 86.25 97 LEU A O 1
ATOM 704 N N . LEU A 1 98 ? -8.199 -2.824 10.851 1.00 84.56 98 LEU A N 1
ATOM 705 C CA . LEU A 1 98 ? -7.543 -2.620 12.148 1.00 84.56 98 LEU A CA 1
ATOM 706 C C . LEU A 1 98 ? -8.244 -3.387 13.281 1.00 84.56 98 LEU A C 1
ATOM 708 O O . LEU A 1 98 ? -7.588 -3.844 14.211 1.00 84.56 98 LEU A O 1
ATOM 712 N N . LEU A 1 99 ? -9.567 -3.537 13.180 1.00 79.00 99 LEU A N 1
ATOM 713 C CA . LEU A 1 99 ? -10.439 -4.170 14.170 1.00 79.00 99 LEU A CA 1
ATOM 714 C C . LEU A 1 99 ? -10.737 -5.614 13.760 1.00 79.00 99 LEU A C 1
ATOM 716 O O . LEU A 1 99 ? -11.334 -5.762 12.699 1.00 79.00 99 LEU A O 1
ATOM 720 N N . ASN A 1 100 ? -10.389 -6.617 14.587 1.00 65.56 100 ASN A N 1
ATOM 721 C CA . ASN A 1 100 ? -10.803 -8.050 14.531 1.00 65.56 100 ASN A CA 1
ATOM 722 C C . ASN A 1 100 ? -9.668 -9.053 14.857 1.00 65.56 100 ASN A C 1
ATOM 724 O O . ASN A 1 100 ? -9.539 -10.079 14.189 1.00 65.56 100 ASN A O 1
ATO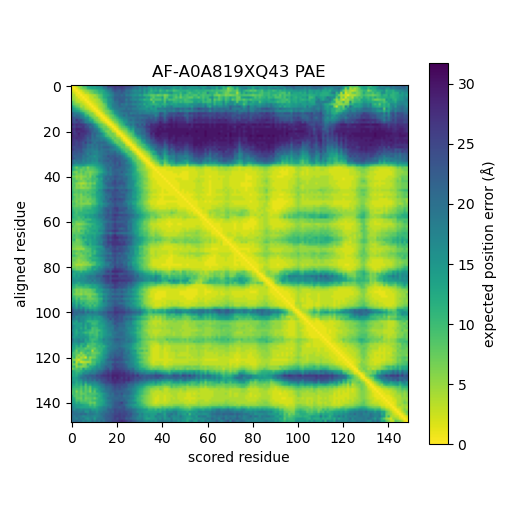M 728 N N . ASP A 1 101 ? -8.801 -8.761 15.824 1.00 58.00 101 ASP A N 1
ATOM 729 C CA . ASP A 1 101 ? -7.681 -9.632 16.236 1.00 58.00 101 ASP A CA 1
ATOM 730 C C . ASP A 1 101 ? -6.560 -9.834 15.194 1.00 58.00 101 ASP A C 1
ATOM 732 O O . ASP A 1 101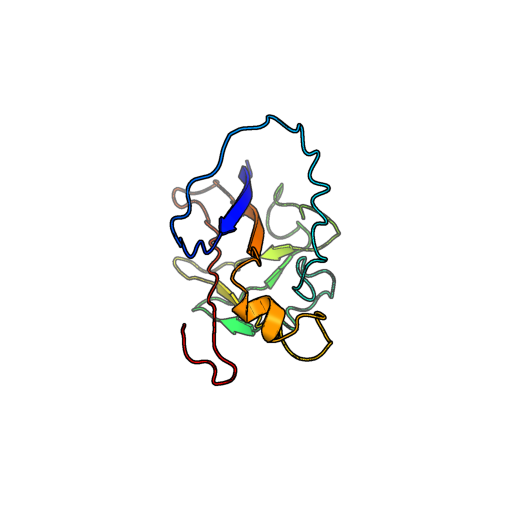 ? -5.448 -10.189 15.574 1.00 58.00 101 ASP A O 1
ATOM 736 N N . THR A 1 102 ? -6.775 -9.522 13.907 1.00 66.69 102 THR A N 1
ATOM 737 C CA . THR A 1 102 ? -5.746 -9.661 12.851 1.00 66.69 102 THR A CA 1
ATOM 738 C C . THR A 1 102 ? -4.584 -8.691 13.064 1.00 66.69 102 THR A C 1
ATOM 740 O O . THR A 1 102 ? -3.428 -9.053 12.876 1.00 66.69 102 THR A O 1
ATOM 743 N N . GLN A 1 103 ? -4.895 -7.454 13.462 1.00 74.88 103 GLN A N 1
ATOM 744 C CA . GLN A 1 103 ? -3.903 -6.430 13.823 1.00 74.88 103 GLN A CA 1
ATOM 745 C C . GLN A 1 103 ? -3.888 -6.137 15.331 1.00 74.88 103 GLN A C 1
ATOM 747 O O . GLN A 1 103 ? -3.123 -5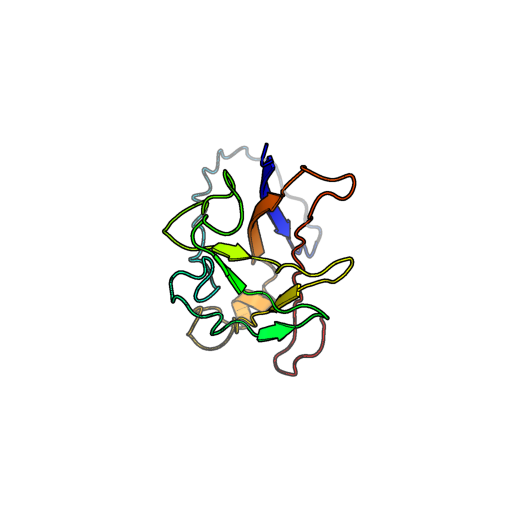.296 15.791 1.00 74.88 103 GLN A O 1
ATOM 752 N N . GLY A 1 104 ? -4.744 -6.816 16.103 1.00 76.06 104 GLY A N 1
ATOM 753 C CA . GLY A 1 104 ? -4.785 -6.724 17.563 1.00 76.06 104 GLY A CA 1
ATOM 754 C C . GLY A 1 104 ? -5.278 -5.394 18.147 1.00 76.06 104 GLY A C 1
ATOM 755 O O . GLY A 1 104 ? -5.185 -5.219 19.360 1.00 76.06 104 GLY A O 1
ATOM 756 N N . TYR A 1 105 ? -5.802 -4.461 17.341 1.00 83.88 105 TYR A N 1
ATOM 757 C CA . TYR A 1 105 ? -6.364 -3.214 17.865 1.00 83.88 105 TYR A CA 1
ATOM 758 C C . TYR A 1 105 ? -7.822 -3.394 18.292 1.00 83.88 105 TYR A C 1
ATOM 760 O O . TYR A 1 105 ? -8.663 -3.910 17.553 1.00 83.88 105 TYR A O 1
ATOM 768 N N . THR A 1 106 ? -8.124 -2.917 19.494 1.00 84.38 106 THR A N 1
ATOM 769 C CA . THR A 1 106 ? -9.481 -2.852 20.044 1.00 84.38 106 THR A CA 1
ATOM 770 C C . THR A 1 106 ? -10.154 -1.527 19.694 1.00 84.38 106 THR A C 1
ATOM 772 O O . THR A 1 106 ? -9.492 -0.516 19.456 1.00 84.38 106 THR A O 1
ATOM 775 N N . VAL A 1 107 ? -11.489 -1.510 19.735 1.00 82.81 107 VAL A N 1
ATOM 776 C CA . VAL A 1 107 ? -12.283 -0.280 19.562 1.00 82.81 107 VAL A CA 1
ATOM 777 C C . VAL A 1 107 ? -11.878 0.778 20.591 1.00 82.81 107 VAL A C 1
ATOM 779 O O . VAL A 1 107 ? -11.582 1.903 20.217 1.00 82.81 107 VAL A O 1
ATOM 782 N N . ALA A 1 108 ? -11.730 0.395 21.864 1.00 84.12 108 ALA A N 1
ATOM 783 C CA . ALA A 1 108 ? -11.327 1.317 22.927 1.00 84.12 108 ALA A CA 1
ATOM 784 C C . ALA A 1 108 ? -9.950 1.964 22.681 1.00 84.12 108 ALA A C 1
ATOM 786 O O . ALA A 1 108 ? -9.744 3.126 23.023 1.00 84.12 108 ALA A O 1
ATOM 787 N N . GLN A 1 109 ? -9.003 1.241 22.071 1.00 84.19 109 GLN A N 1
ATOM 788 C CA . GLN A 1 109 ? -7.703 1.810 21.703 1.00 84.19 109 GLN A CA 1
ATOM 789 C C . GLN A 1 109 ? -7.823 2.815 20.553 1.00 84.19 109 GLN A C 1
ATOM 791 O O . GLN A 1 109 ? -7.193 3.870 20.631 1.00 84.19 109 GLN A O 1
ATOM 796 N N . LEU A 1 110 ? -8.627 2.525 19.522 1.00 82.69 110 LEU A N 1
ATOM 797 C CA . LEU A 1 110 ? -8.894 3.487 18.445 1.00 82.69 110 LEU A CA 1
ATOM 798 C C . LEU A 1 110 ? -9.574 4.751 18.996 1.00 82.69 110 LEU A C 1
ATOM 800 O O . LEU A 1 110 ? -9.108 5.860 18.735 1.00 82.69 110 LEU A O 1
ATOM 804 N N . ASP A 1 111 ? -10.607 4.573 19.820 1.00 83.12 111 ASP A N 1
ATOM 805 C CA . ASP A 1 111 ? -11.412 5.661 20.388 1.00 83.12 111 ASP A CA 1
ATOM 806 C C . ASP A 1 111 ? -10.640 6.509 21.406 1.00 83.12 111 ASP A C 1
ATOM 808 O O . ASP A 1 111 ? -10.989 7.663 21.648 1.00 83.12 111 ASP A O 1
ATOM 812 N N . SER A 1 112 ? -9.557 5.973 21.981 1.00 84.25 112 SER A N 1
ATOM 813 C CA . SER A 1 112 ? -8.696 6.733 22.894 1.00 84.25 112 SER A CA 1
ATOM 814 C C . SER A 1 112 ? -7.994 7.919 22.225 1.00 84.25 112 SER A C 1
ATOM 816 O O . SER A 1 112 ? -7.483 8.788 22.927 1.00 84.25 112 SER A O 1
ATOM 818 N N . GLY A 1 113 ? -7.908 7.939 20.888 1.00 78.56 113 GLY A N 1
ATOM 819 C CA . GLY A 1 113 ? -7.219 8.991 20.136 1.00 78.56 113 GLY A CA 1
ATOM 820 C C . GLY A 1 113 ? -5.694 9.002 20.298 1.00 78.56 113 GLY A C 1
ATOM 821 O O . GLY A 1 113 ? -5.032 9.865 19.736 1.00 78.56 113 GLY A O 1
ATOM 822 N N . ASN A 1 114 ? -5.117 8.043 21.028 1.00 79.94 114 ASN A N 1
ATOM 823 C CA . ASN A 1 114 ? -3.682 8.014 21.335 1.00 79.94 114 ASN A CA 1
ATOM 824 C C . ASN A 1 114 ? -2.846 7.227 20.312 1.00 79.94 114 ASN A C 1
ATOM 826 O O . ASN A 1 114 ? -1.628 7.111 20.452 1.00 79.94 114 ASN A O 1
ATOM 830 N N . LEU A 1 115 ? -3.481 6.645 19.292 1.00 78.62 115 LEU A N 1
ATOM 831 C CA . LEU A 1 115 ? -2.787 5.870 18.269 1.00 78.62 115 LEU A CA 1
ATOM 832 C C . LEU A 1 115 ? -2.233 6.778 17.171 1.00 78.62 115 LEU A C 1
ATOM 834 O O . LEU A 1 115 ? -2.900 7.683 16.679 1.00 78.62 115 LEU A O 1
ATOM 838 N N . SER A 1 116 ? -1.008 6.482 16.745 1.00 79.50 116 SER A N 1
ATOM 839 C CA . SER A 1 116 ? -0.362 7.133 15.605 1.00 79.50 116 SER A CA 1
ATOM 840 C C . SER A 1 116 ? -0.253 6.161 14.439 1.00 79.50 116 SER A C 1
ATOM 842 O O . SER A 1 116 ? 0.079 4.990 14.630 1.00 79.50 116 SER A O 1
ATOM 844 N N . THR A 1 117 ? -0.482 6.654 13.222 1.00 79.56 117 THR A N 1
ATOM 845 C CA . THR A 1 117 ? -0.205 5.896 11.995 1.00 79.56 117 THR A CA 1
ATOM 846 C C . THR A 1 117 ? 1.053 6.435 11.334 1.00 79.56 117 THR A C 1
ATOM 848 O O . THR A 1 117 ? 1.273 7.646 11.254 1.00 79.56 117 THR A O 1
ATOM 851 N N . TYR A 1 118 ? 1.875 5.517 10.835 1.00 83.31 118 TYR A N 1
ATOM 852 C CA . TYR A 1 118 ? 3.108 5.831 10.133 1.00 83.31 118 TYR A CA 1
ATOM 853 C C . TYR A 1 118 ? 3.052 5.269 8.726 1.00 83.31 118 TYR A C 1
ATOM 855 O O . TYR A 1 118 ? 2.725 4.099 8.534 1.00 83.31 118 TYR A O 1
ATOM 863 N N . ILE A 1 119 ? 3.407 6.102 7.754 1.00 85.94 119 ILE A N 1
ATOM 864 C CA . ILE A 1 119 ? 3.555 5.677 6.369 1.00 85.94 119 ILE A CA 1
ATOM 865 C C . ILE A 1 119 ? 4.965 5.985 5.925 1.00 85.94 119 ILE A C 1
ATOM 867 O O . ILE A 1 119 ? 5.417 7.127 6.014 1.00 85.94 119 ILE A O 1
ATOM 871 N N . SER A 1 120 ? 5.617 4.959 5.397 1.00 86.31 120 SER A N 1
ATOM 872 C CA . SER A 1 120 ? 6.884 5.083 4.703 1.00 86.31 120 SER A CA 1
ATOM 873 C C . SER A 1 120 ? 6.792 4.351 3.379 1.00 86.31 120 SER A C 1
ATOM 875 O O . SER A 1 120 ? 6.288 3.229 3.319 1.00 86.31 120 SER A O 1
ATOM 877 N N . PHE A 1 121 ? 7.306 4.973 2.327 1.00 88.31 121 PHE A N 1
ATOM 878 C CA . PHE A 1 121 ? 7.516 4.305 1.053 1.00 88.31 121 PHE A CA 1
ATOM 879 C C . PHE A 1 121 ? 8.851 4.737 0.459 1.00 88.31 121 PHE A C 1
ATOM 881 O O . PHE A 1 121 ? 9.347 5.842 0.698 1.00 88.31 121 PHE A O 1
ATOM 888 N N . TYR A 1 122 ? 9.434 3.820 -0.299 1.00 89.69 122 TYR A N 1
ATOM 889 C CA . TYR A 1 122 ? 10.613 4.071 -1.099 1.00 89.69 122 TYR A CA 1
ATOM 890 C C . TYR A 1 122 ? 10.184 4.203 -2.554 1.00 89.69 122 TYR A C 1
ATOM 892 O O . TYR A 1 122 ? 9.416 3.376 -3.049 1.00 89.69 122 TYR A O 1
ATOM 900 N N . GLN A 1 123 ? 10.707 5.211 -3.241 1.00 88.44 123 GLN A N 1
ATOM 901 C CA . GLN A 1 123 ? 10.552 5.321 -4.684 1.00 88.44 123 GLN A CA 1
ATOM 902 C C . GLN A 1 123 ? 11.885 5.568 -5.380 1.00 88.44 123 GLN A C 1
ATOM 904 O O . GLN A 1 123 ? 12.802 6.179 -4.823 1.00 88.44 123 GLN A O 1
ATOM 909 N N . GLN A 1 124 ? 11.941 5.115 -6.627 1.00 85.75 124 GLN A N 1
ATOM 910 C CA . GLN A 1 124 ? 12.976 5.452 -7.587 1.00 85.75 124 GLN A CA 1
ATOM 911 C C . GLN A 1 124 ? 12.333 5.986 -8.849 1.00 85.75 124 GLN A C 1
ATOM 913 O O . GLN A 1 124 ? 11.519 5.304 -9.468 1.00 85.75 124 GLN A O 1
ATOM 918 N N . SER A 1 125 ? 12.758 7.178 -9.242 1.00 80.25 125 SER A N 1
ATOM 919 C CA . SER A 1 125 ? 12.312 7.807 -10.478 1.00 80.25 125 SER A CA 1
ATOM 920 C C . SER A 1 125 ? 13.423 7.777 -11.513 1.00 80.25 125 SER A C 1
ATOM 922 O O . SER A 1 125 ? 14.584 8.093 -11.213 1.00 80.25 125 SER A O 1
ATOM 924 N N . TRP A 1 126 ? 13.065 7.454 -12.753 1.00 76.25 126 TRP A N 1
ATOM 925 C CA . TRP A 1 126 ? 13.962 7.631 -13.883 1.00 76.25 126 TRP A CA 1
ATOM 926 C C . TRP A 1 126 ? 13.875 9.073 -14.398 1.00 76.25 126 TRP A C 1
ATOM 928 O O . TRP A 1 126 ? 12.797 9.604 -14.640 1.00 76.25 126 TRP A O 1
ATOM 938 N N . SER A 1 127 ? 15.031 9.717 -14.559 1.00 67.06 127 SER A N 1
ATOM 939 C CA . SER A 1 127 ? 15.158 11.132 -14.946 1.00 67.06 127 SER A CA 1
ATOM 940 C C . SER A 1 127 ? 15.610 11.336 -16.398 1.00 67.06 127 SER A C 1
ATOM 942 O O . SER A 1 127 ? 16.029 12.425 -16.772 1.00 67.06 127 SER A O 1
ATOM 944 N N . GLY A 1 128 ? 15.570 10.293 -17.236 1.00 62.59 128 GLY A N 1
ATOM 945 C CA . GLY A 1 128 ? 16.111 10.347 -18.601 1.00 62.59 128 GLY A CA 1
ATOM 946 C C . GLY A 1 128 ? 15.245 11.075 -19.637 1.00 62.59 128 GLY A C 1
ATOM 947 O O . GLY A 1 128 ? 15.570 11.010 -20.818 1.00 62.59 128 GLY A O 1
ATOM 948 N N . SER A 1 129 ? 14.154 11.732 -19.235 1.00 59.50 129 SER A N 1
ATOM 949 C CA . SER A 1 129 ? 13.332 12.583 -20.105 1.00 59.50 129 SER A CA 1
ATOM 950 C C . SER A 1 129 ? 12.815 13.807 -19.333 1.00 59.50 129 SER A C 1
ATOM 952 O O . SER A 1 129 ? 12.876 13.826 -18.105 1.00 59.50 129 SER A O 1
ATOM 954 N N . LEU A 1 130 ? 12.313 14.828 -20.041 1.00 52.59 130 LEU A N 1
ATOM 955 C CA . LEU A 1 130 ? 11.803 16.084 -19.456 1.00 52.59 130 LEU A CA 1
ATOM 956 C C . LEU A 1 130 ? 10.648 15.877 -18.454 1.00 52.59 130 LEU A C 1
ATOM 958 O O . LEU A 1 130 ? 10.391 16.756 -17.633 1.00 52.59 130 LEU A O 1
ATOM 962 N N . ALA A 1 131 ? 9.987 14.717 -18.485 1.00 60.09 131 ALA A N 1
ATOM 963 C CA . ALA A 1 131 ? 9.063 14.272 -17.452 1.00 60.09 131 ALA A CA 1
ATOM 964 C C . ALA A 1 13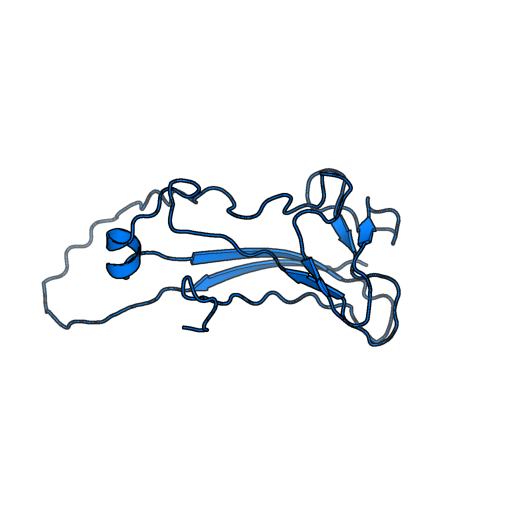1 ? 9.782 13.286 -16.517 1.00 60.09 131 ALA A C 1
ATOM 966 O O . ALA A 1 131 ? 10.219 12.214 -16.939 1.00 60.09 131 ALA A O 1
ATOM 967 N N . MET A 1 132 ? 9.927 13.667 -15.246 1.00 65.44 132 MET A N 1
ATOM 968 C CA . MET A 1 132 ? 10.376 12.755 -14.195 1.00 65.44 132 MET A CA 1
ATOM 969 C C . MET A 1 132 ? 9.183 11.937 -13.709 1.00 65.44 132 MET A C 1
ATOM 971 O O . MET A 1 132 ? 8.172 12.525 -13.316 1.00 65.44 132 MET A O 1
ATOM 975 N N . ASP A 1 133 ? 9.329 10.613 -13.668 1.00 73.06 133 ASP A N 1
ATOM 976 C CA . ASP A 1 133 ? 8.353 9.743 -13.010 1.00 73.06 133 ASP A CA 1
ATOM 977 C C . ASP A 1 133 ? 8.195 10.171 -11.543 1.00 73.06 133 ASP A C 1
ATOM 979 O O . ASP A 1 133 ? 9.172 10.544 -10.885 1.00 73.06 133 ASP A O 1
ATOM 983 N N . LYS A 1 134 ? 6.977 10.130 -10.999 1.00 78.75 134 LYS A N 1
ATOM 984 C CA . LYS A 1 134 ? 6.719 10.452 -9.588 1.00 78.75 134 LYS A CA 1
ATOM 985 C C . LYS A 1 134 ? 5.765 9.434 -8.993 1.00 78.75 134 LYS A C 1
ATOM 987 O O . LYS A 1 134 ? 4.689 9.207 -9.538 1.00 78.75 134 LYS A O 1
ATOM 992 N N . ALA A 1 135 ? 6.138 8.872 -7.850 1.00 83.50 135 ALA A N 1
ATOM 993 C CA . ALA A 1 135 ? 5.217 8.127 -7.009 1.00 83.50 135 ALA A CA 1
ATOM 994 C C . ALA A 1 135 ? 4.612 9.039 -5.934 1.00 83.50 135 ALA A C 1
ATOM 996 O O . ALA A 1 135 ? 5.257 9.954 -5.419 1.00 83.50 135 ALA A O 1
ATOM 997 N N . GLN A 1 136 ? 3.367 8.750 -5.572 1.00 86.25 136 GLN A N 1
AT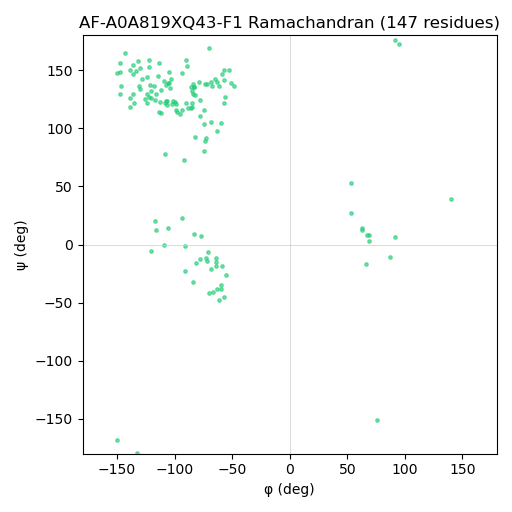OM 998 C CA . GLN A 1 136 ? 2.655 9.376 -4.467 1.00 86.25 136 GLN A CA 1
ATOM 999 C C . GLN A 1 136 ? 1.974 8.288 -3.643 1.00 86.25 136 GLN A C 1
ATOM 1001 O O . GLN A 1 136 ? 1.530 7.274 -4.179 1.00 86.25 136 GLN A O 1
ATOM 1006 N N . ILE A 1 137 ? 1.843 8.542 -2.343 1.00 90.06 137 ILE A N 1
ATOM 1007 C CA . ILE A 1 137 ? 1.019 7.750 -1.438 1.00 90.06 137 ILE A CA 1
ATOM 1008 C C . ILE A 1 137 ? -0.152 8.584 -0.912 1.00 90.06 137 ILE A C 1
ATOM 1010 O O . ILE A 1 137 ? -0.024 9.788 -0.686 1.00 90.06 137 ILE A O 1
ATOM 1014 N N . SER A 1 138 ? -1.295 7.935 -0.709 1.00 89.00 138 SER A N 1
ATOM 1015 C CA . SER A 1 138 ? -2.464 8.509 -0.042 1.00 89.00 138 SER A CA 1
ATOM 1016 C C . SER A 1 138 ? -2.959 7.550 1.034 1.00 89.00 138 SER A C 1
ATOM 1018 O O . SER A 1 138 ? -3.124 6.360 0.763 1.00 89.00 138 SER A O 1
ATOM 1020 N N . LEU A 1 139 ? -3.236 8.075 2.226 1.00 88.62 139 LEU A N 1
ATOM 1021 C CA . LEU A 1 139 ? -3.895 7.346 3.307 1.00 88.62 139 LEU A CA 1
ATOM 1022 C C . LEU A 1 139 ? -5.324 7.824 3.450 1.00 88.62 139 LEU A C 1
ATOM 1024 O O . LEU A 1 139 ? -5.584 9.023 3.405 1.00 88.62 139 LEU A O 1
ATOM 1028 N N . ILE A 1 140 ? -6.229 6.882 3.672 1.00 87.06 140 ILE A N 1
ATOM 1029 C CA . ILE A 1 140 ? -7.633 7.175 3.899 1.00 87.06 140 ILE A CA 1
ATOM 1030 C C . ILE A 1 140 ? -8.118 6.333 5.076 1.00 87.06 140 ILE A C 1
ATOM 1032 O O . ILE A 1 140 ? -8.076 5.099 5.014 1.00 87.06 140 ILE A O 1
ATOM 1036 N N . PHE A 1 141 ? -8.619 7.001 6.115 1.00 84.19 141 PHE A N 1
ATOM 1037 C CA . PHE A 1 141 ? -9.339 6.356 7.207 1.00 84.19 141 PHE A CA 1
ATOM 1038 C C . PHE A 1 141 ? -10.801 6.159 6.812 1.00 84.19 141 PHE A C 1
ATOM 1040 O O . PHE A 1 141 ? -11.429 7.023 6.198 1.00 84.19 141 PHE A O 1
ATOM 1047 N N . ARG A 1 142 ? -11.330 4.972 7.104 1.00 81.94 142 ARG A N 1
ATOM 1048 C CA . ARG A 1 142 ? -12.692 4.579 6.743 1.00 81.94 142 ARG A CA 1
ATOM 1049 C C . ARG A 1 142 ? -13.354 3.879 7.912 1.00 81.94 142 ARG A C 1
ATOM 1051 O O . ARG A 1 142 ? -12.696 3.141 8.644 1.00 81.94 142 ARG A O 1
ATOM 1058 N N . THR A 1 143 ? -14.662 4.058 8.039 1.00 77.44 143 THR A N 1
ATOM 1059 C CA . THR A 1 143 ? -15.479 3.221 8.922 1.00 77.44 143 THR A CA 1
ATOM 1060 C C . THR A 1 143 ? -15.601 1.806 8.346 1.00 77.44 143 THR A C 1
ATOM 1062 O O . THR A 1 143 ? -15.295 1.562 7.174 1.00 77.44 143 THR A O 1
ATOM 1065 N N . LEU A 1 144 ? -16.125 0.866 9.139 1.00 70.44 144 LEU A N 1
ATOM 1066 C CA . LEU A 1 144 ? -16.448 -0.490 8.670 1.00 70.44 144 LEU A CA 1
ATOM 1067 C C . LEU A 1 144 ? -17.398 -0.496 7.456 1.00 70.44 144 LEU A C 1
ATOM 1069 O O . LEU A 1 144 ? -17.315 -1.389 6.616 1.00 70.44 144 LEU A O 1
ATOM 1073 N N . ASN A 1 145 ? -18.220 0.548 7.295 1.00 71.12 145 ASN A N 1
ATOM 1074 C CA . ASN A 1 145 ? -19.120 0.720 6.150 1.00 71.12 145 ASN A CA 1
ATOM 1075 C C . ASN A 1 145 ? -18.426 1.326 4.916 1.00 71.12 145 ASN A C 1
ATOM 1077 O O . ASN A 1 145 ? -19.091 1.671 3.941 1.00 71.12 145 ASN A O 1
ATOM 1081 N N . LYS A 1 146 ? -17.091 1.453 4.941 1.00 66.75 1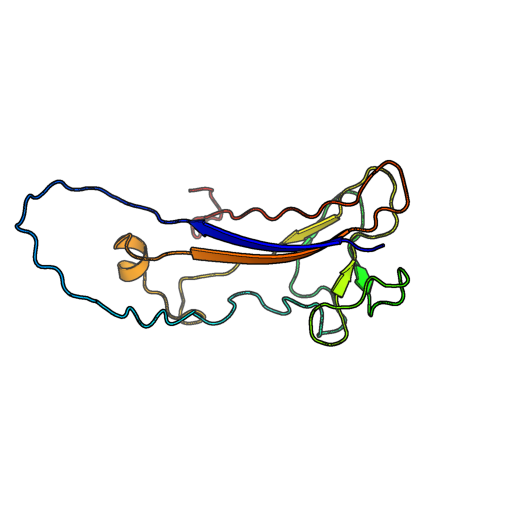46 LYS A N 1
ATOM 1082 C CA . LYS A 1 146 ? -16.249 2.063 3.895 1.00 66.75 146 LYS A CA 1
ATOM 1083 C C . LYS A 1 146 ? -16.531 3.547 3.643 1.00 66.75 146 LYS A C 1
ATOM 1085 O O . LYS A 1 146 ? -16.038 4.095 2.659 1.00 66.75 146 LYS A O 1
ATOM 1090 N N . THR A 1 147 ? -17.264 4.202 4.537 1.00 62.06 147 THR A N 1
ATOM 1091 C CA . THR A 1 147 ? -17.455 5.653 4.516 1.00 62.06 147 THR A CA 1
ATOM 1092 C C . THR A 1 147 ? -16.172 6.337 4.971 1.00 62.06 147 THR A C 1
ATOM 1094 O O . THR A 1 147 ? -15.539 5.877 5.923 1.00 62.06 147 THR A O 1
ATOM 1097 N N . LEU A 1 148 ? -15.796 7.415 4.284 1.00 58.53 148 LEU A N 1
ATOM 1098 C CA . LEU A 1 148 ? -14.681 8.280 4.669 1.00 58.53 148 LEU A CA 1
ATOM 1099 C C . LEU A 1 148 ? -14.964 8.909 6.039 1.00 58.53 148 LEU A C 1
ATOM 1101 O O . LEU A 1 148 ? -16.098 9.326 6.286 1.00 58.53 148 LEU A O 1
ATOM 1105 N N . ILE A 1 149 ? -13.949 8.933 6.903 1.00 55.59 149 ILE A N 1
ATOM 1106 C CA . ILE A 1 149 ? -13.957 9.661 8.182 1.00 55.59 149 ILE A CA 1
ATOM 1107 C C . ILE A 1 149 ? -13.161 10.947 7.994 1.00 55.59 149 ILE A C 1
ATOM 1109 O O . ILE A 1 149 ? -12.064 10.852 7.393 1.00 55.59 149 ILE A O 1
#

Foldseek 3Di:
DKDKDKDKDKDAQDDDDDDDDDDDDDPDPPPPPPQPDLDDCQACQVLDLPPWDKDKPDGKHKDQCPVDPPQHRPDDRIHIDQDDDPPIGMDTDDDGDCPDCPVDDDPVNVVVSGDMDMDIDMDIWDPPDPDIDDDDDDDFDADPVRHTD

pLDDT: mean 75.3, std 18.14, range [35.16, 96.75]

Solvent-accessible surface area (backbone atoms only — not comparable to full-atom values): 10075 Å² total; per-residue (Å²): 114,64,50,74,50,78,52,75,52,80,52,74,62,82,86,88,76,95,74,92,78,85,91,71,94,71,89,72,79,75,80,76,81,74,74,75,80,82,62,71,59,83,44,33,72,76,79,43,68,65,80,45,46,77,38,67,86,26,65,56,45,79,34,60,30,74,88,42,90,80,53,56,40,94,58,84,67,19,24,78,33,63,57,96,55,85,100,52,50,42,40,78,45,78,86,76,71,53,72,74,68,82,64,65,42,50,68,70,55,62,73,62,48,78,62,70,56,79,50,72,53,77,49,72,26,58,55,91,48,100,67,61,58,81,88,86,88,87,89,80,60,56,47,97,85,68,45,79,108

Organism: NCBI:txid392033

Mean predicted aligned error: 10.8 Å

Secondary structure (DSSP, 8-state):
--EEEEEEEEEE----------------------PPP-SSSTT-TTSS-TTSEEEESS--EEESS-SSTT---SSSS-EEE--S-TT--EEEE-----BSSSS-B-HHHHHTS--EEEEEEEEEE--SSSSPP--------B-TT--B-